Protein AF-A0A9D3UWS2-F1 (afdb_monomer_lite)

pLDDT: mean 82.34, std 8.38, range [60.53, 91.06]

Foldseek 3Di:
DVVVVVVVVVVVVVVVCCVVCPPPPDPVVVVVVVVVCVVPDDQWDQAPVRDIDRDPVVVVVRVVVVD

Sequence (67 aa):
MEIKKEEMYWEQRARVNWLKFGDKNTAFFHKHASARRRANKISELETLDRRVVTDNEGIKESATLYF

Organism: NCBI:txid47602

Structure (mmCIF, N/CA/C/O backbone):
data_AF-A0A9D3UWS2-F1
#
_entry.id   AF-A0A9D3UWS2-F1
#
loop_
_atom_site.group_PDB
_atom_site.id
_atom_site.type_symbol
_atom_site.label_atom_id
_atom_site.label_alt_id
_atom_site.label_comp_id
_atom_site.label_asym_id
_atom_site.label_entity_id
_atom_site.label_seq_id
_atom_site.pdbx_PDB_ins_code
_atom_site.Cartn_x
_atom_site.Cartn_y
_atom_site.Cartn_z
_atom_site.occupancy
_atom_site.B_iso_or_equiv
_atom_site.auth_seq_id
_atom_site.auth_comp_id
_atom_site.auth_asym_id
_atom_site.auth_atom_id
_atom_site.pdbx_PDB_model_num
ATOM 1 N N . MET A 1 1 ? -28.143 13.267 -2.119 1.00 61.72 1 MET A N 1
ATOM 2 C CA . MET A 1 1 ? -28.345 13.402 -0.657 1.00 61.72 1 MET A CA 1
ATOM 3 C C . MET A 1 1 ? -28.068 12.100 0.108 1.00 61.72 1 MET A C 1
ATOM 5 O O . MET A 1 1 ? -27.716 12.207 1.274 1.00 61.72 1 MET A O 1
ATOM 9 N N . GLU A 1 2 ? -28.121 10.917 -0.522 1.00 68.00 2 GLU A N 1
ATOM 10 C CA . GLU A 1 2 ? -27.688 9.631 0.075 1.00 68.00 2 GLU A CA 1
ATOM 11 C C . GLU A 1 2 ? -26.176 9.552 0.354 1.00 68.00 2 GLU A C 1
ATOM 13 O O . GLU A 1 2 ? -25.766 9.280 1.476 1.00 68.00 2 GLU A O 1
ATOM 18 N N . ILE A 1 3 ? -25.353 9.866 -0.655 1.00 72.94 3 ILE A N 1
ATOM 19 C CA . ILE A 1 3 ? -23.896 9.633 -0.636 1.00 72.94 3 ILE A CA 1
ATOM 20 C C . ILE A 1 3 ? -23.215 10.356 0.535 1.00 72.94 3 ILE A C 1
ATOM 22 O O . ILE A 1 3 ? -22.425 9.764 1.258 1.00 72.94 3 ILE A O 1
ATOM 26 N N . LYS A 1 4 ? -23.608 11.606 0.810 1.00 80.69 4 LYS A N 1
ATOM 27 C CA . LYS A 1 4 ? -23.057 12.391 1.929 1.00 80.69 4 LYS A CA 1
ATOM 28 C C . LYS A 1 4 ? -23.362 11.786 3.303 1.00 80.69 4 LYS A C 1
ATOM 30 O O . LYS A 1 4 ? -22.569 11.940 4.226 1.00 80.69 4 LYS A O 1
ATOM 35 N N . LYS A 1 5 ? -24.517 11.128 3.462 1.00 83.94 5 LYS A N 1
ATOM 36 C CA . LYS A 1 5 ? -24.881 10.464 4.724 1.00 83.94 5 LYS A CA 1
ATOM 37 C C . LYS A 1 5 ? -24.086 9.178 4.906 1.00 83.94 5 LYS A C 1
ATOM 39 O O . LYS A 1 5 ? -23.659 8.891 6.018 1.00 83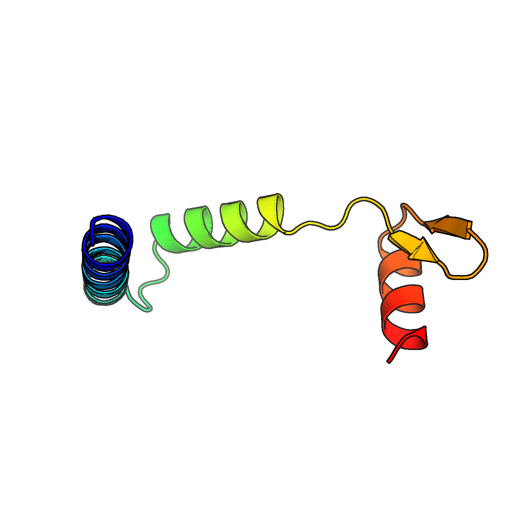.94 5 LYS A O 1
ATOM 44 N N . GLU A 1 6 ? -23.878 8.437 3.823 1.00 82.94 6 GLU A N 1
ATOM 45 C CA . GLU A 1 6 ? -23.078 7.218 3.826 1.00 82.94 6 GLU A CA 1
ATOM 46 C C . GLU A 1 6 ? -21.594 7.516 4.094 1.00 82.94 6 GLU A C 1
ATOM 48 O O . GLU A 1 6 ? -20.994 6.892 4.966 1.00 82.94 6 GLU A O 1
ATOM 53 N N . GLU A 1 7 ? -21.025 8.540 3.453 1.00 81.81 7 GLU A N 1
ATOM 54 C CA . GLU A 1 7 ? -19.657 9.005 3.718 1.00 81.81 7 GLU A CA 1
ATOM 55 C C . GLU A 1 7 ? -19.467 9.439 5.177 1.00 81.81 7 GLU A C 1
ATOM 57 O O . GLU A 1 7 ? -18.564 8.936 5.846 1.00 81.81 7 GLU A O 1
ATOM 62 N N . MET A 1 8 ? -20.357 10.288 5.715 1.00 87.56 8 MET A N 1
ATOM 63 C CA . MET A 1 8 ? -20.319 10.690 7.131 1.00 87.56 8 MET A CA 1
ATOM 64 C C . MET A 1 8 ? -20.429 9.493 8.085 1.00 87.56 8 MET A C 1
ATOM 66 O O . MET A 1 8 ? -19.767 9.455 9.125 1.00 87.56 8 MET A O 1
ATOM 70 N N . TYR A 1 9 ? -21.277 8.520 7.749 1.00 85.81 9 TYR A N 1
ATOM 71 C CA . TYR A 1 9 ? -21.467 7.312 8.545 1.00 85.81 9 TYR A CA 1
ATOM 72 C C . TYR A 1 9 ? -20.188 6.465 8.601 1.00 85.81 9 TYR A C 1
ATOM 74 O O . TYR A 1 9 ? -19.762 6.038 9.682 1.00 85.81 9 TYR A O 1
ATOM 82 N N . TRP A 1 10 ? -19.545 6.252 7.451 1.00 82.19 10 TRP A N 1
ATOM 83 C CA . TRP A 1 10 ? -18.290 5.509 7.369 1.00 82.19 10 TRP A CA 1
ATOM 84 C C . TRP A 1 10 ? -17.126 6.260 8.018 1.00 82.19 10 TRP A C 1
ATOM 86 O O . TRP A 1 10 ? -16.324 5.635 8.714 1.00 82.19 10 TRP A O 1
ATOM 96 N N . GLU A 1 11 ? -17.071 7.584 7.882 1.00 83.81 11 GLU A N 1
ATOM 97 C CA . GLU A 1 11 ? -16.056 8.432 8.509 1.00 83.81 11 GLU A CA 1
ATOM 98 C C . GLU A 1 11 ? -16.132 8.372 10.044 1.00 83.81 11 GLU A C 1
ATOM 100 O O . GLU A 1 11 ? -15.125 8.105 10.711 1.00 83.81 11 GLU A O 1
ATOM 105 N N . GLN A 1 12 ? -17.330 8.526 10.625 1.00 84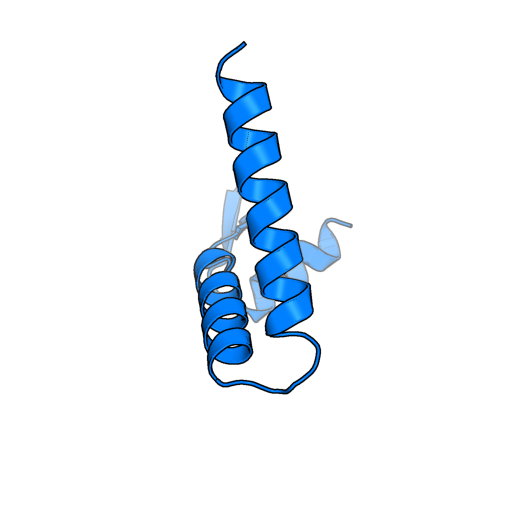.19 12 GLN A N 1
ATOM 106 C CA . GLN A 1 12 ? -17.521 8.398 12.073 1.00 84.19 12 GLN A CA 1
ATOM 107 C C . GLN A 1 12 ? -17.095 7.019 12.579 1.00 84.19 12 GLN A C 1
ATOM 109 O O . GLN A 1 12 ? -16.377 6.917 13.578 1.00 84.19 12 GLN A O 1
ATOM 114 N N . ARG A 1 13 ? -17.489 5.946 11.885 1.00 82.44 13 ARG A N 1
ATOM 115 C CA . ARG A 1 13 ? -17.111 4.581 12.269 1.00 82.44 13 ARG A CA 1
ATOM 116 C C . ARG A 1 13 ? -15.616 4.327 12.155 1.00 82.44 13 ARG A C 1
ATOM 118 O O . ARG A 1 13 ? -15.047 3.712 13.057 1.00 82.44 13 ARG A O 1
ATOM 125 N N . ALA A 1 14 ? -14.975 4.797 11.088 1.00 76.62 14 ALA A N 1
ATOM 126 C CA . ALA A 1 14 ? -13.533 4.680 10.917 1.00 76.62 14 ALA A CA 1
ATOM 127 C C . ALA A 1 14 ? -12.793 5.362 12.075 1.00 76.62 14 ALA A C 1
ATOM 129 O O . ALA A 1 14 ? -11.901 4.765 12.678 1.00 76.62 14 ALA A O 1
ATOM 130 N N . ARG A 1 15 ? -13.234 6.564 12.461 1.00 78.81 15 ARG A N 1
ATOM 131 C CA . ARG A 1 15 ? -12.648 7.338 13.559 1.00 78.81 15 ARG A CA 1
ATOM 132 C C . ARG A 1 15 ? -12.878 6.699 14.933 1.00 78.81 15 ARG A C 1
ATOM 134 O O . ARG A 1 15 ? -11.949 6.649 15.734 1.00 78.81 15 ARG A O 1
ATOM 141 N N . VAL A 1 16 ? -14.068 6.149 15.197 1.00 80.44 16 VAL A N 1
ATOM 142 C CA . VAL A 1 16 ? -14.365 5.391 16.432 1.00 80.44 16 VAL A CA 1
ATOM 143 C C . VAL A 1 16 ? -13.518 4.122 16.520 1.00 80.44 16 VAL A C 1
ATOM 145 O O . VAL A 1 16 ? -12.951 3.836 17.573 1.00 80.44 16 VAL A O 1
ATOM 148 N N . ASN A 1 17 ? -13.390 3.380 15.418 1.00 73.38 17 ASN A N 1
ATOM 149 C CA . ASN A 1 17 ? -12.530 2.202 15.361 1.00 73.38 17 ASN A CA 1
ATOM 150 C C . ASN A 1 17 ? -11.067 2.583 15.605 1.00 73.38 17 ASN A C 1
ATOM 152 O O . ASN A 1 17 ? -10.392 1.923 16.389 1.00 73.38 17 ASN A O 1
ATOM 156 N N . TRP A 1 18 ? -10.594 3.675 15.007 1.00 72.94 18 TRP A N 1
ATOM 157 C CA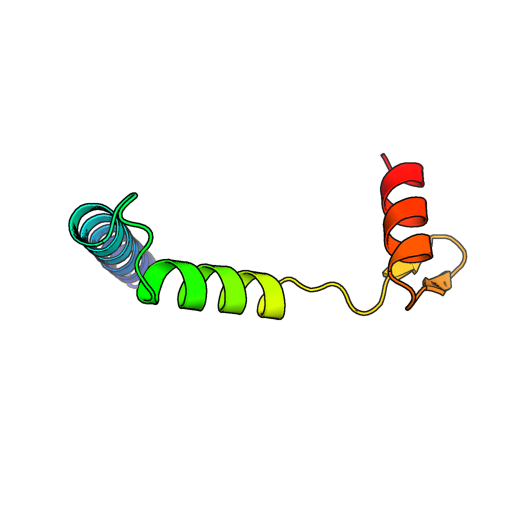 . TRP A 1 18 ? -9.238 4.169 15.221 1.00 72.94 18 TRP A CA 1
ATOM 158 C C . TRP A 1 18 ? -8.986 4.618 16.665 1.00 72.94 18 TRP A C 1
ATOM 160 O O . TRP A 1 18 ? -7.943 4.310 17.222 1.00 72.94 18 TRP A O 1
ATOM 170 N N . LEU A 1 19 ? -9.936 5.297 17.315 1.00 74.94 19 LEU A N 1
ATOM 171 C CA . LEU A 1 19 ? -9.813 5.692 18.726 1.00 74.94 19 LEU A CA 1
ATOM 172 C C . LEU A 1 19 ? -9.841 4.482 19.671 1.00 74.94 19 LEU A C 1
ATOM 174 O O . LEU A 1 19 ? -9.066 4.412 20.622 1.00 74.94 19 LEU A O 1
ATOM 178 N N . LYS A 1 20 ? -10.719 3.509 19.406 1.00 71.19 20 LYS A N 1
ATOM 179 C CA . LYS A 1 20 ? -10.872 2.299 20.228 1.00 71.19 20 LYS A CA 1
ATOM 180 C C . LYS A 1 20 ? -9.686 1.343 20.090 1.00 71.19 20 LYS A C 1
ATOM 182 O O . LYS A 1 20 ? -9.270 0.725 21.071 1.00 71.19 20 LYS A O 1
ATOM 187 N N . PHE A 1 21 ? -9.166 1.215 18.874 1.00 67.12 21 PHE A N 1
ATOM 188 C CA . PHE A 1 21 ? -8.095 0.295 18.499 1.00 67.12 21 PHE A CA 1
ATOM 189 C C . PHE A 1 21 ? -6.838 1.036 18.040 1.00 67.12 21 PHE A C 1
ATOM 191 O O . PHE A 1 21 ? -6.145 0.504 17.179 1.00 67.12 21 PHE A O 1
ATOM 198 N N . GLY A 1 22 ? -6.576 2.241 18.569 1.00 68.31 22 GLY A N 1
ATOM 199 C CA . GLY A 1 22 ? -5.404 3.067 18.231 1.00 68.31 22 GLY A CA 1
ATOM 200 C C . GLY A 1 22 ? -4.077 2.341 18.468 1.00 68.31 22 GLY A C 1
ATOM 201 O O . GLY A 1 22 ? -4.097 1.138 18.662 1.00 68.31 22 GLY A O 1
ATOM 202 N N . ASP A 1 23 ? -2.946 3.054 18.520 1.00 61.16 23 ASP A N 1
ATOM 203 C CA . ASP A 1 23 ? -1.531 2.580 18.498 1.00 61.16 23 ASP A CA 1
ATOM 204 C C . ASP A 1 23 ? -1.114 1.382 19.401 1.00 61.16 23 ASP A C 1
ATOM 206 O O . ASP A 1 23 ? 0.022 0.919 19.420 1.00 61.16 23 ASP A O 1
ATOM 210 N N . LYS A 1 24 ? -2.047 0.787 20.138 1.00 60.56 24 LYS A N 1
ATOM 211 C CA . LYS A 1 24 ? -2.014 -0.632 20.472 1.00 60.56 24 LYS A CA 1
ATOM 212 C C . LYS A 1 24 ? -1.763 -1.433 19.191 1.00 60.56 24 LYS A C 1
ATOM 214 O O . LYS A 1 24 ? -2.627 -1.537 18.321 1.00 60.56 24 LYS A O 1
ATOM 219 N N . ASN A 1 25 ? -0.584 -2.041 19.137 1.00 60.53 25 ASN A N 1
ATOM 220 C CA . ASN A 1 25 ? -0.088 -2.995 18.143 1.00 60.53 25 ASN A CA 1
ATOM 221 C C . ASN A 1 25 ? -0.973 -4.266 18.086 1.00 60.53 25 ASN A C 1
ATOM 223 O O . ASN A 1 25 ? -0.562 -5.384 18.392 1.00 60.53 25 ASN A O 1
ATOM 227 N N . THR A 1 26 ? -2.268 -4.084 17.827 1.00 70.38 26 THR A N 1
ATOM 228 C CA . THR A 1 26 ? -3.289 -5.119 17.915 1.00 70.38 26 THR A CA 1
ATOM 229 C C . THR A 1 26 ? -3.260 -5.960 16.652 1.00 70.38 26 THR A C 1
ATOM 231 O O . THR A 1 26 ? -3.021 -5.474 15.544 1.00 70.38 26 THR A O 1
ATOM 234 N N . ALA A 1 27 ? -3.610 -7.238 16.794 1.00 76.81 27 ALA A N 1
ATOM 235 C CA . ALA A 1 27 ? -3.773 -8.132 15.652 1.00 76.81 27 ALA A CA 1
ATOM 236 C C . ALA A 1 27 ? -4.756 -7.573 14.601 1.00 76.81 27 ALA A C 1
ATOM 238 O O . ALA A 1 27 ? -4.606 -7.853 13.414 1.00 76.81 27 ALA A O 1
ATOM 239 N N . PHE A 1 28 ? -5.739 -6.761 15.015 1.00 76.19 28 PHE A N 1
ATOM 240 C CA . PHE A 1 28 ? -6.658 -6.074 14.107 1.00 76.19 28 PHE A CA 1
ATOM 241 C C . PHE A 1 28 ? -5.934 -5.069 13.202 1.00 76.19 28 PHE A C 1
ATOM 243 O O . PHE A 1 28 ? -6.109 -5.125 11.985 1.00 76.19 28 PHE A O 1
ATOM 250 N N . PHE A 1 29 ? -5.075 -4.211 13.762 1.00 77.69 29 PHE A N 1
ATOM 251 C CA . PHE A 1 29 ? -4.313 -3.235 12.982 1.00 77.69 29 PHE A CA 1
ATOM 252 C C . PHE A 1 29 ? -3.377 -3.921 11.985 1.00 77.69 29 PHE A C 1
ATOM 254 O O . PHE A 1 29 ? -3.395 -3.597 10.800 1.00 77.69 29 PHE A O 1
ATOM 261 N N . HIS A 1 30 ? -2.635 -4.944 12.418 1.00 83.88 30 HIS A N 1
ATOM 262 C CA . HIS A 1 30 ? -1.775 -5.704 11.510 1.00 83.88 30 HIS A CA 1
ATOM 263 C C . HIS A 1 30 ? -2.562 -6.399 10.397 1.00 83.88 30 HIS A C 1
ATOM 265 O O . HIS A 1 30 ? -2.122 -6.391 9.245 1.00 83.88 30 HIS A O 1
ATOM 271 N N . LYS A 1 31 ? -3.735 -6.971 10.705 1.00 85.75 31 LYS A N 1
ATOM 272 C CA . LYS A 1 31 ? -4.618 -7.573 9.695 1.00 85.75 31 LYS A CA 1
ATOM 273 C C . LYS A 1 31 ? -5.123 -6.529 8.704 1.00 85.75 31 LYS A C 1
ATOM 275 O O . LYS A 1 31 ? -5.060 -6.778 7.502 1.00 85.75 31 LYS A O 1
ATOM 280 N N . HIS A 1 32 ? -5.566 -5.371 9.188 1.00 84.56 32 HIS A N 1
ATOM 281 C CA . HIS A 1 32 ? -6.060 -4.282 8.349 1.00 84.56 32 HIS A CA 1
ATOM 282 C C . HIS A 1 32 ? -4.949 -3.688 7.469 1.00 84.56 32 HIS A C 1
ATOM 284 O O . HIS A 1 32 ? -5.106 -3.605 6.254 1.00 84.56 32 HIS A O 1
ATOM 290 N N . ALA A 1 33 ? -3.784 -3.377 8.044 1.00 85.75 33 ALA A N 1
ATOM 291 C CA . ALA A 1 33 ? -2.618 -2.887 7.312 1.00 85.75 33 ALA A CA 1
ATOM 292 C C . ALA A 1 33 ? -2.124 -3.905 6.275 1.00 85.75 33 ALA A C 1
ATOM 294 O O . ALA A 1 33 ? -1.802 -3.536 5.147 1.00 85.75 33 ALA A O 1
ATOM 295 N N . SER A 1 34 ? -2.115 -5.197 6.618 1.00 89.69 34 SER A N 1
ATOM 296 C CA . SER A 1 34 ? -1.747 -6.259 5.677 1.00 89.69 34 SER A CA 1
ATOM 297 C C . SER A 1 34 ? -2.777 -6.422 4.562 1.00 89.69 34 SER A C 1
ATOM 299 O O . SER A 1 34 ? -2.390 -6.630 3.418 1.00 89.69 34 SER A O 1
ATOM 301 N N . ALA A 1 35 ? -4.075 -6.307 4.862 1.00 90.06 35 ALA A N 1
ATOM 302 C CA . ALA A 1 35 ? -5.126 -6.310 3.846 1.00 90.06 35 ALA A CA 1
ATOM 303 C C . ALA A 1 35 ? -4.969 -5.125 2.888 1.00 90.06 35 ALA A C 1
ATOM 305 O O . ALA A 1 35 ? -4.976 -5.328 1.678 1.00 90.06 35 ALA A O 1
ATOM 306 N N . ARG A 1 36 ? -4.713 -3.924 3.420 1.00 90.56 36 ARG A N 1
ATOM 307 C CA . ARG A 1 36 ? -4.441 -2.731 2.611 1.00 90.56 36 ARG A CA 1
ATOM 308 C C . ARG A 1 36 ? -3.181 -2.891 1.763 1.00 90.56 36 ARG A C 1
ATOM 310 O O . ARG A 1 36 ? -3.201 -2.562 0.586 1.00 90.56 36 ARG A O 1
ATOM 317 N N . ARG A 1 37 ? -2.106 -3.459 2.324 1.00 90.19 37 ARG A N 1
ATOM 318 C CA . ARG A 1 37 ? -0.873 -3.768 1.582 1.00 90.19 37 ARG A CA 1
ATOM 319 C C . ARG A 1 37 ? -1.127 -4.754 0.441 1.00 90.19 37 ARG A C 1
ATOM 321 O O . ARG A 1 37 ? -0.563 -4.570 -0.625 1.00 90.19 37 ARG A O 1
ATOM 328 N N . ARG A 1 38 ? -1.953 -5.785 0.655 1.00 89.38 38 ARG A N 1
ATOM 329 C CA . ARG A 1 38 ? -2.322 -6.744 -0.400 1.00 89.38 38 ARG A CA 1
ATOM 330 C C . ARG A 1 38 ? -3.162 -6.091 -1.493 1.00 89.38 38 ARG A C 1
ATOM 332 O O . ARG A 1 38 ? -2.873 -6.316 -2.658 1.00 89.38 38 ARG A O 1
ATOM 339 N N . ALA A 1 39 ? -4.158 -5.291 -1.117 1.00 90.25 39 ALA A N 1
ATOM 340 C CA . ALA A 1 39 ? -5.028 -4.599 -2.067 1.00 90.25 39 ALA A CA 1
ATOM 341 C C . ALA A 1 39 ? -4.261 -3.574 -2.917 1.00 90.25 39 ALA A C 1
ATOM 343 O O . ALA A 1 39 ? -4.511 -3.456 -4.107 1.00 90.25 39 ALA A O 1
ATOM 344 N N . ASN A 1 40 ? -3.291 -2.883 -2.315 1.00 88.56 40 ASN A N 1
ATOM 345 C CA . ASN A 1 40 ? -2.500 -1.851 -2.984 1.00 88.56 40 ASN A CA 1
ATOM 346 C C . ASN A 1 40 ? -1.189 -2.392 -3.579 1.00 88.56 40 ASN A C 1
ATOM 348 O O . ASN A 1 40 ? -0.308 -1.606 -3.929 1.00 88.56 40 ASN A O 1
ATOM 352 N N . LYS A 1 41 ? -1.001 -3.716 -3.635 1.00 89.62 41 LYS A N 1
ATOM 353 C CA . LYS A 1 41 ? 0.204 -4.297 -4.222 1.00 89.62 41 LYS A CA 1
ATOM 354 C C . LYS A 1 41 ? 0.136 -4.130 -5.739 1.00 89.62 41 LYS A C 1
ATOM 356 O O . LYS A 1 41 ? -0.725 -4.720 -6.379 1.00 89.62 41 LYS A O 1
ATOM 361 N N . ILE A 1 42 ? 1.081 -3.382 -6.296 1.00 89.25 42 ILE A N 1
ATOM 362 C CA . ILE A 1 42 ? 1.286 -3.303 -7.743 1.00 89.25 42 ILE A CA 1
ATOM 363 C C . ILE A 1 42 ? 1.949 -4.612 -8.181 1.00 89.25 42 ILE A C 1
ATOM 365 O O . ILE A 1 42 ? 3.021 -4.955 -7.682 1.00 89.25 42 ILE A O 1
ATOM 369 N N . SER A 1 43 ? 1.274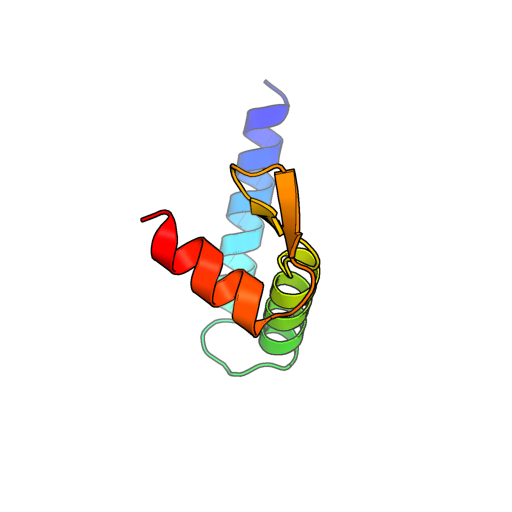 -5.382 -9.034 1.00 88.00 43 SER A N 1
ATOM 370 C CA . SER A 1 43 ? 1.810 -6.622 -9.611 1.00 88.00 43 SER A CA 1
ATOM 371 C C . SER A 1 43 ? 2.528 -6.384 -10.930 1.00 88.00 43 SER A C 1
ATOM 373 O O . SER A 1 43 ? 3.457 -7.116 -11.244 1.00 88.00 43 SER A O 1
ATOM 3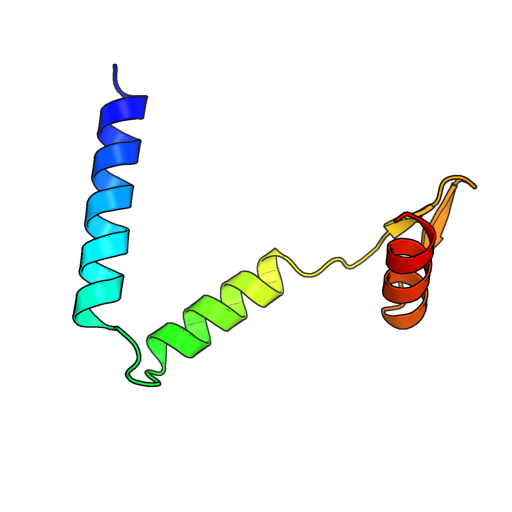75 N N . GLU A 1 44 ? 2.088 -5.382 -11.689 1.00 91.06 44 GLU A N 1
ATOM 376 C CA . GLU A 1 44 ? 2.603 -5.057 -13.013 1.00 91.06 44 GLU A CA 1
ATOM 377 C C . GLU A 1 44 ? 2.530 -3.543 -13.220 1.00 91.06 44 GLU A C 1
ATOM 379 O O . GLU A 1 44 ? 1.606 -2.885 -12.732 1.00 91.06 44 GLU A O 1
ATOM 384 N N . LEU A 1 45 ? 3.512 -2.997 -13.928 1.00 89.94 45 LEU A N 1
ATOM 385 C CA . LEU A 1 45 ? 3.598 -1.589 -14.290 1.00 89.94 45 LEU A CA 1
ATOM 386 C C . LEU A 1 45 ? 3.921 -1.482 -15.781 1.00 89.94 45 LEU A C 1
ATOM 388 O O . LEU A 1 45 ? 4.905 -2.057 -16.242 1.00 89.94 45 LEU A O 1
ATOM 392 N N . GLU A 1 46 ? 3.105 -0.748 -16.531 1.00 90.81 46 GLU A N 1
ATOM 393 C CA . GLU A 1 46 ? 3.376 -0.439 -17.937 1.00 90.81 46 GLU A CA 1
ATOM 394 C C . GLU A 1 46 ? 4.181 0.861 -18.036 1.00 90.81 46 GLU A C 1
ATOM 396 O O . GLU A 1 46 ? 3.796 1.889 -17.474 1.00 90.81 46 GLU A O 1
ATOM 401 N N . THR A 1 47 ? 5.317 0.811 -18.731 1.00 84.25 47 THR A N 1
ATOM 402 C CA . THR A 1 47 ? 6.177 1.976 -18.963 1.00 84.25 47 THR A CA 1
ATOM 403 C C . THR A 1 47 ? 5.779 2.729 -20.234 1.00 84.25 47 THR A C 1
ATOM 405 O O . THR A 1 47 ? 5.032 2.228 -21.073 1.00 84.25 47 THR A O 1
ATOM 408 N N . LEU A 1 48 ? 6.324 3.937 -20.411 1.00 83.38 48 LEU A N 1
ATOM 409 C CA . LEU A 1 48 ? 6.093 4.776 -21.597 1.00 83.38 48 LEU A CA 1
ATOM 410 C C . LEU A 1 48 ? 6.440 4.068 -22.918 1.00 83.38 48 LEU A C 1
ATOM 412 O O . LEU A 1 48 ? 5.791 4.304 -23.936 1.00 83.38 48 LEU A O 1
ATOM 416 N N . ASP A 1 49 ? 7.400 3.144 -22.881 1.00 87.38 49 ASP A N 1
ATOM 417 C CA . ASP A 1 49 ? 7.833 2.346 -24.033 1.00 87.38 49 ASP A CA 1
ATOM 418 C C . ASP A 1 49 ? 6.927 1.126 -24.299 1.00 87.38 49 ASP A C 1
ATOM 420 O O . ASP A 1 49 ? 7.291 0.234 -25.067 1.00 87.38 49 ASP A O 1
ATOM 424 N N . ARG A 1 50 ? 5.754 1.054 -23.649 1.00 87.12 50 ARG A N 1
ATOM 425 C CA . ARG A 1 50 ? 4.821 -0.090 -23.657 1.00 87.12 50 ARG A CA 1
ATOM 426 C C . ARG A 1 50 ? 5.436 -1.398 -23.164 1.00 87.12 50 ARG A C 1
ATOM 428 O O . ARG A 1 50 ? 4.985 -2.489 -23.522 1.00 87.12 50 ARG A O 1
ATOM 435 N N . ARG A 1 51 ? 6.481 -1.315 -22.339 1.00 87.50 51 ARG A N 1
ATOM 436 C CA . ARG A 1 51 ? 7.048 -2.487 -21.677 1.00 87.50 51 ARG A CA 1
ATOM 437 C C . ARG A 1 51 ? 6.283 -2.734 -20.385 1.00 87.50 51 ARG A C 1
ATOM 439 O O . ARG A 1 51 ? 6.141 -1.833 -19.565 1.00 87.50 51 ARG A O 1
ATOM 446 N N . VAL A 1 52 ? 5.837 -3.969 -20.191 1.00 90.62 52 VAL A N 1
ATOM 447 C CA . VAL A 1 52 ? 5.247 -4.405 -18.924 1.00 90.62 52 VAL A CA 1
ATOM 448 C C . VAL A 1 52 ? 6.359 -4.918 -18.019 1.00 90.62 52 VAL A C 1
ATOM 450 O O . VAL A 1 52 ? 7.133 -5.800 -18.399 1.00 90.62 52 VAL A O 1
ATOM 453 N N . VAL A 1 53 ? 6.448 -4.339 -16.829 1.00 90.44 53 VAL A N 1
ATOM 454 C CA . VAL A 1 53 ? 7.403 -4.699 -15.786 1.00 90.44 53 VAL A CA 1
ATOM 455 C C . VAL A 1 53 ? 6.635 -5.365 -14.656 1.00 90.44 53 VAL A C 1
ATOM 457 O O . VAL A 1 53 ? 5.743 -4.763 -14.062 1.00 90.44 53 VAL A O 1
ATOM 460 N N . THR A 1 54 ? 6.955 -6.623 -14.380 1.00 90.88 54 THR A N 1
ATOM 461 C CA . THR A 1 54 ? 6.248 -7.449 -13.387 1.00 90.88 54 THR A CA 1
ATOM 462 C C . THR A 1 54 ? 7.096 -7.721 -12.146 1.00 90.88 54 THR A C 1
ATOM 464 O O . THR A 1 54 ? 6.617 -8.257 -11.148 1.00 90.88 54 THR A O 1
ATOM 467 N N . ASP A 1 55 ? 8.389 -7.409 -12.207 1.00 90.69 55 ASP A N 1
ATOM 468 C CA . ASP A 1 55 ? 9.323 -7.599 -11.112 1.00 90.69 55 ASP A CA 1
ATOM 469 C C . ASP A 1 55 ? 9.338 -6.383 -10.176 1.00 90.69 55 ASP A C 1
ATOM 471 O O . ASP A 1 55 ? 9.261 -5.231 -10.595 1.00 90.69 55 ASP A O 1
ATOM 475 N N . ASN A 1 56 ? 9.429 -6.637 -8.867 1.00 86.25 56 ASN A N 1
ATOM 476 C CA . ASN A 1 56 ? 9.378 -5.571 -7.860 1.00 86.25 56 ASN A CA 1
ATOM 477 C C . ASN A 1 56 ? 10.516 -4.547 -8.012 1.00 86.25 56 ASN A C 1
ATOM 479 O O . ASN A 1 56 ? 10.337 -3.387 -7.643 1.00 86.25 56 ASN A O 1
ATOM 483 N N . GLU A 1 57 ? 11.689 -4.980 -8.477 1.00 88.31 57 GLU A N 1
ATOM 484 C CA . GLU A 1 57 ? 12.865 -4.120 -8.616 1.00 88.31 57 GLU A CA 1
ATOM 485 C C . GLU A 1 57 ? 12.690 -3.150 -9.786 1.00 88.31 57 GLU A C 1
ATOM 487 O O . GLU A 1 57 ? 12.783 -1.940 -9.596 1.00 88.31 57 GLU A O 1
ATOM 492 N N . GLY A 1 58 ? 12.281 -3.656 -10.943 1.00 87.06 58 GLY A N 1
ATOM 493 C CA . GLY A 1 58 ? 11.952 -2.882 -12.126 1.00 87.06 58 GLY A CA 1
ATOM 494 C C . GLY A 1 58 ? 10.729 -1.991 -11.929 1.00 87.06 58 GLY A C 1
ATOM 495 O O . GLY A 1 58 ? 10.727 -0.864 -12.421 1.00 87.06 58 GLY A O 1
ATOM 496 N N . ILE A 1 59 ? 9.710 -2.425 -11.173 1.00 89.00 59 ILE A N 1
ATOM 497 C CA . ILE A 1 59 ? 8.581 -1.555 -10.790 1.00 89.00 59 ILE A CA 1
ATOM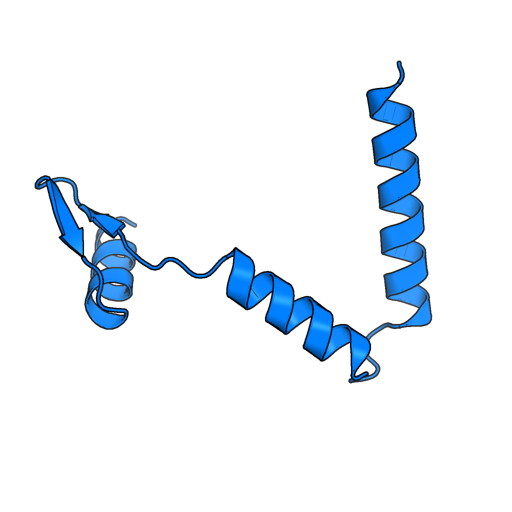 498 C C . ILE A 1 59 ? 9.098 -0.371 -9.961 1.00 89.00 59 ILE A C 1
ATOM 500 O O . ILE A 1 59 ? 8.708 0.770 -10.208 1.00 89.00 59 ILE A O 1
ATOM 504 N N . LYS A 1 60 ? 9.989 -0.618 -8.991 1.00 89.12 60 LYS A N 1
ATOM 505 C CA . LYS A 1 60 ? 10.580 0.434 -8.151 1.00 89.12 60 LYS A CA 1
ATOM 506 C C . LYS A 1 60 ? 11.446 1.391 -8.972 1.00 89.12 60 LYS A C 1
ATOM 508 O O . LYS A 1 60 ? 11.338 2.604 -8.794 1.00 89.12 60 LYS A O 1
ATOM 513 N N . GLU A 1 61 ? 12.295 0.862 -9.845 1.00 89.38 61 GLU A N 1
ATOM 514 C CA . GLU A 1 61 ? 13.162 1.654 -10.717 1.00 89.38 61 GLU A CA 1
ATOM 515 C C . GLU A 1 61 ? 12.337 2.512 -11.679 1.00 89.38 61 GLU A C 1
ATOM 517 O O . GLU A 1 61 ? 12.501 3.727 -11.704 1.00 89.38 61 GLU A O 1
ATOM 522 N N . SER A 1 62 ? 11.365 1.912 -12.368 1.00 86.69 62 SER A N 1
ATOM 523 C CA . SER A 1 62 ? 10.455 2.616 -13.280 1.00 86.69 62 SER A CA 1
ATOM 524 C C . SER A 1 62 ? 9.652 3.706 -12.567 1.00 86.69 62 SER A C 1
ATOM 526 O O . SER A 1 62 ? 9.502 4.805 -13.094 1.00 86.69 62 SER A O 1
ATOM 528 N N . ALA A 1 63 ? 9.171 3.437 -11.348 1.00 85.31 63 ALA A N 1
ATOM 529 C CA . ALA A 1 63 ? 8.486 4.441 -10.541 1.00 85.31 63 ALA A CA 1
ATOM 530 C C . ALA A 1 63 ? 9.422 5.587 -10.130 1.00 85.31 63 ALA A C 1
ATOM 532 O O . ALA A 1 63 ? 8.987 6.730 -10.093 1.00 85.31 63 ALA A O 1
ATOM 533 N N . THR A 1 64 ? 10.696 5.300 -9.845 1.00 88.94 64 THR A N 1
ATOM 534 C CA . THR A 1 64 ? 11.693 6.329 -9.504 1.00 88.94 64 THR A CA 1
ATOM 535 C C . THR A 1 64 ? 12.082 7.162 -10.724 1.00 88.94 64 THR A C 1
ATOM 537 O O . THR A 1 64 ? 12.259 8.360 -10.589 1.00 88.94 64 THR A O 1
ATOM 540 N N . LEU A 1 65 ? 12.182 6.551 -11.909 1.00 86.19 65 LEU A N 1
ATOM 541 C CA . LEU A 1 65 ? 12.505 7.236 -13.166 1.00 86.19 65 LEU A CA 1
ATOM 542 C C . LEU A 1 65 ? 11.391 8.173 -13.655 1.00 86.19 65 LEU A C 1
ATOM 544 O O . LEU A 1 65 ? 11.657 9.065 -14.456 1.00 86.19 65 LEU A O 1
ATOM 548 N N . TYR A 1 66 ? 10.149 7.946 -13.225 1.00 80.69 66 TYR A N 1
ATOM 549 C CA . TYR A 1 66 ? 9.000 8.753 -13.632 1.00 80.69 66 TYR A CA 1
ATOM 550 C C . TYR A 1 66 ? 8.887 10.095 -12.882 1.00 80.69 66 TYR A C 1
ATOM 552 O O . TYR A 1 66 ? 8.324 11.041 -13.436 1.00 80.69 66 TYR A O 1
ATOM 560 N N . PHE A 1 67 ? 9.372 10.176 -11.637 1.00 75.12 67 PHE A N 1
ATOM 561 C CA . PHE A 1 67 ? 9.318 11.385 -10.798 1.00 75.12 67 PHE A CA 1
ATOM 562 C C . PHE A 1 67 ? 10.611 12.198 -10.877 1.00 75.12 67 PHE A C 1
ATOM 564 O O . PHE A 1 67 ? 10.498 13.444 -10.821 1.00 75.12 67 PHE A O 1
#

Secondary structure (DSSP, 8-state):
-HHHHHHHHHHHHHHHHHHHT-SS--HHHHHHHHHHHHHT----EE-TTS-EE-SHHHHHHHHHHH-

Radius of gyration: 18.19 Å; chains: 1; bounding box: 42×22×44 Å